Protein AF-A0A8H8SZP1-F1 (afdb_monomer)

Sequence (160 aa):
MTPSTVLANLRIDAMFYQLDGLVDQCDEFTKSQSRVSSLPSRYLIVGTQYKHAEIEDIETQMSTAMIGRAWRTWVTEDVLQKEPLLSIERPESRTGFNALREVAAVERFIQSQVPDFGPWRLVGWHIQRQVGTWEVSSQLMVVLEDTKNRKRTEPFESNL

Nearest PDB structures (foldseek):
  2ekn-assembly1_A  TM=4.994E-01  e=9.976E-02  Pyrococcus horikoshii OT3
  4fdf-assembly1_B  TM=4.968E-01  e=2.415E-01  Mycobacterium tuberculosis
  8xap-assembly2_B  TM=3.473E-01  e=1.876E-01  Sulfolobus acidocaldarius DSM 639
  1udv-assembly1_A  TM=3.268E-01  e=3.312E-01  Saccharolobus solfataricus P2
  6uea-assembly1_L  TM=2.686E-01  e=3.216E+00  Homo sapiens

Organism: NCBI:txid456999

Mean predicted aligned error: 13.77 Å

Structure (mmCIF, N/CA/C/O backbone):
data_AF-A0A8H8SZP1-F1
#
_entry.id   AF-A0A8H8SZP1-F1
#
loop_
_atom_site.group_PDB
_atom_site.id
_atom_site.type_symbol
_atom_site.label_atom_id
_atom_site.label_alt_id
_atom_site.label_comp_id
_atom_site.label_asym_id
_atom_site.label_entity_id
_atom_site.label_seq_id
_atom_site.pdbx_PDB_ins_code
_atom_site.Cartn_x
_atom_site.Cartn_y
_atom_site.Cartn_z
_atom_site.occupancy
_atom_site.B_iso_or_equiv
_atom_site.auth_seq_id
_atom_site.auth_comp_id
_atom_site.auth_asym_id
_atom_site.auth_atom_id
_atom_site.pdbx_PDB_model_num
ATOM 1 N N . MET A 1 1 ? -14.802 26.570 20.734 1.00 52.25 1 MET A N 1
ATOM 2 C CA . MET A 1 1 ? -14.919 25.559 21.809 1.00 52.25 1 MET A CA 1
ATOM 3 C C . MET A 1 1 ? -15.176 24.215 21.161 1.00 52.25 1 MET A C 1
ATOM 5 O O . MET A 1 1 ? -15.990 24.172 20.247 1.00 52.25 1 MET A O 1
ATOM 9 N N . THR A 1 2 ? -14.474 23.156 21.565 1.00 75.75 2 THR A N 1
ATOM 10 C CA . THR A 1 2 ? -14.704 21.809 21.021 1.00 75.75 2 THR A CA 1
ATOM 11 C C . THR A 1 2 ? -15.614 21.009 21.959 1.00 75.75 2 THR A C 1
ATOM 13 O O . THR A 1 2 ? -15.646 21.294 23.158 1.00 75.75 2 THR A O 1
ATOM 16 N N . PRO A 1 3 ? -16.331 19.983 21.465 1.00 74.88 3 PRO A N 1
ATOM 17 C CA . PRO A 1 3 ? -17.154 19.110 22.308 1.00 74.88 3 PRO A CA 1
ATOM 18 C C . PRO A 1 3 ? -16.370 18.467 23.462 1.00 74.88 3 PRO A C 1
ATOM 20 O O . PRO A 1 3 ? -16.889 18.324 24.564 1.00 74.88 3 PRO A O 1
ATOM 23 N N . SER A 1 4 ? -15.086 18.165 23.239 1.00 76.19 4 SER A N 1
ATOM 24 C CA . SER A 1 4 ? -14.173 17.678 24.278 1.00 76.19 4 SER A CA 1
ATOM 25 C C . SER A 1 4 ? -13.910 18.706 25.381 1.00 76.19 4 SER A C 1
ATOM 27 O O . SER A 1 4 ? -13.829 18.329 26.547 1.00 76.19 4 SER A O 1
ATOM 29 N N . THR A 1 5 ? -13.824 20.003 25.050 1.00 81.31 5 THR A N 1
ATOM 30 C CA . THR A 1 5 ? -13.678 21.058 26.068 1.00 81.31 5 THR A CA 1
ATOM 31 C C . THR A 1 5 ? -14.955 21.214 26.890 1.00 81.31 5 THR A C 1
ATOM 33 O O . THR A 1 5 ? -14.884 21.419 28.095 1.00 81.31 5 THR A O 1
ATOM 36 N N . VAL A 1 6 ? -16.124 21.091 26.252 1.00 85.50 6 VAL A N 1
ATOM 37 C CA . VAL A 1 6 ? -17.427 21.187 26.931 1.00 85.50 6 VAL A CA 1
ATOM 38 C C . VAL A 1 6 ? -17.617 20.033 27.916 1.00 85.50 6 VAL A C 1
ATOM 40 O O . VAL A 1 6 ? -18.008 20.272 29.054 1.00 85.50 6 VAL A O 1
ATOM 43 N N . LEU A 1 7 ? -17.281 18.802 27.518 1.00 87.31 7 LEU A N 1
ATOM 44 C CA . LEU A 1 7 ? -17.375 17.626 28.389 1.00 87.31 7 LEU A CA 1
ATOM 45 C C . LEU A 1 7 ? -16.405 17.700 29.578 1.00 87.31 7 LEU A C 1
ATOM 47 O O . LEU A 1 7 ? -16.778 17.363 30.698 1.00 87.31 7 LEU A O 1
ATOM 51 N N . ALA A 1 8 ? -15.173 18.168 29.353 1.00 87.00 8 ALA A N 1
ATOM 52 C CA . ALA A 1 8 ? -14.197 18.350 30.425 1.00 87.00 8 ALA A CA 1
ATOM 53 C C . ALA A 1 8 ? -14.674 19.383 31.458 1.00 87.00 8 ALA A C 1
ATOM 55 O O . ALA A 1 8 ? -14.581 19.135 32.658 1.00 87.00 8 ALA A O 1
ATOM 56 N N . ASN A 1 9 ? -15.239 20.500 30.993 1.00 89.88 9 ASN A N 1
ATOM 57 C CA . ASN A 1 9 ? -15.808 21.520 31.872 1.00 89.88 9 ASN A CA 1
ATOM 58 C C . ASN A 1 9 ? -17.016 20.977 32.647 1.00 89.88 9 ASN A C 1
ATOM 60 O O . ASN A 1 9 ? -17.070 21.122 33.862 1.00 89.88 9 ASN A O 1
ATOM 64 N N . LEU A 1 10 ? -17.920 20.257 31.976 1.00 91.38 10 LEU A N 1
ATOM 65 C CA . LEU A 1 10 ? -19.081 19.636 32.616 1.00 91.38 10 LEU A CA 1
ATOM 66 C C . LEU A 1 10 ? -18.679 18.636 33.710 1.00 91.38 10 LEU A C 1
ATOM 68 O O . LEU A 1 10 ? -19.302 18.592 34.767 1.00 91.38 10 LEU A O 1
ATOM 72 N N . ARG A 1 11 ? -17.618 17.853 33.483 1.00 92.31 11 ARG A N 1
ATOM 73 C CA . ARG A 1 11 ? -17.075 16.929 34.486 1.00 92.31 11 ARG A CA 1
ATOM 74 C C . ARG A 1 11 ? -16.519 17.673 35.701 1.00 92.31 11 ARG A C 1
ATOM 76 O O . ARG A 1 11 ? -16.735 17.236 36.828 1.00 92.31 11 ARG A O 1
ATOM 83 N N . ILE A 1 12 ? -15.797 18.773 35.480 1.00 93.25 12 ILE A N 1
ATOM 84 C CA . ILE A 1 12 ? -15.260 19.618 36.558 1.00 93.25 12 ILE A CA 1
ATOM 85 C C . ILE A 1 12 ? -16.406 20.194 37.394 1.00 93.25 12 ILE A C 1
ATOM 87 O O . ILE A 1 12 ? -16.356 20.126 38.622 1.00 93.25 12 ILE A O 1
ATOM 91 N N . ASP A 1 13 ? -17.461 20.677 36.740 1.00 92.81 13 ASP A N 1
ATOM 92 C CA . ASP A 1 13 ? -18.650 21.189 37.418 1.00 92.81 13 ASP A CA 1
ATOM 93 C C . ASP A 1 13 ? -19.352 20.076 38.213 1.00 92.81 13 ASP A C 1
ATOM 95 O O . ASP A 1 13 ? -19.676 20.255 39.386 1.00 92.81 13 ASP A O 1
ATOM 99 N N . ALA A 1 14 ? -19.518 18.887 37.627 1.00 92.12 14 ALA A N 1
ATOM 100 C CA . ALA A 1 14 ? -20.116 17.735 38.302 1.00 92.12 14 ALA A CA 1
ATOM 101 C C . ALA A 1 14 ? -19.326 17.307 39.552 1.00 92.12 14 ALA A C 1
ATOM 103 O O . ALA A 1 14 ? -19.930 17.006 40.581 1.00 92.12 14 ALA A O 1
ATOM 104 N N . MET A 1 15 ? -17.988 17.339 39.493 1.00 91.06 15 MET A N 1
ATOM 105 C CA . MET A 1 15 ? -17.130 17.094 40.657 1.00 91.06 15 MET A CA 1
ATOM 106 C C . MET A 1 15 ? -17.305 18.171 41.733 1.00 91.06 15 MET A C 1
ATOM 108 O O . MET A 1 15 ? -17.369 17.847 42.917 1.00 91.06 15 MET A O 1
ATOM 112 N N . PHE A 1 16 ? -17.393 19.443 41.337 1.00 93.75 16 PHE A N 1
ATOM 113 C CA . PHE A 1 16 ? -17.591 20.556 42.267 1.00 93.75 16 PHE A CA 1
ATOM 114 C C . PHE A 1 16 ? -18.919 20.435 43.029 1.00 93.75 16 PHE A C 1
ATOM 116 O O . PHE A 1 16 ? -18.959 20.652 44.239 1.00 93.75 16 PHE A O 1
ATOM 123 N N . TYR A 1 17 ? -19.986 20.025 42.339 1.00 94.62 17 TYR A N 1
ATOM 124 C CA . TYR A 1 17 ? -21.312 19.822 42.928 1.00 94.62 17 TYR A CA 1
ATOM 125 C C . TYR A 1 17 ? -21.525 18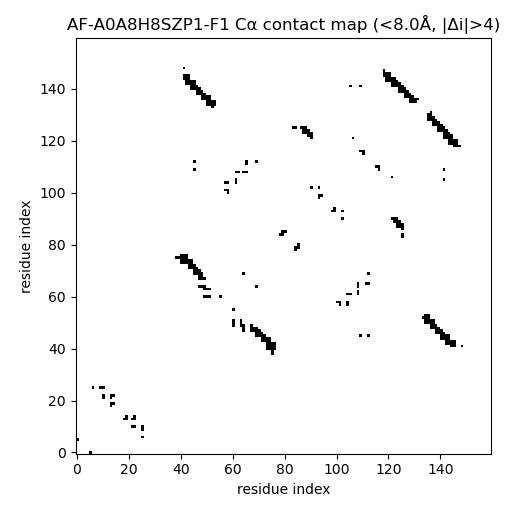.433 43.551 1.00 94.62 17 TYR A C 1
ATOM 127 O O . TYR A 1 17 ? -22.641 18.144 43.979 1.00 94.62 17 TYR A O 1
ATOM 135 N N . GLN A 1 18 ? -20.489 17.585 43.623 1.00 92.56 18 GLN A N 1
ATOM 136 C CA . GLN A 1 18 ? -20.565 16.225 44.185 1.00 92.56 18 GLN A CA 1
ATOM 137 C C . GLN A 1 18 ? -21.671 15.373 43.536 1.00 92.56 18 GLN A C 1
ATOM 139 O O . GLN A 1 18 ? -22.370 14.595 44.183 1.00 92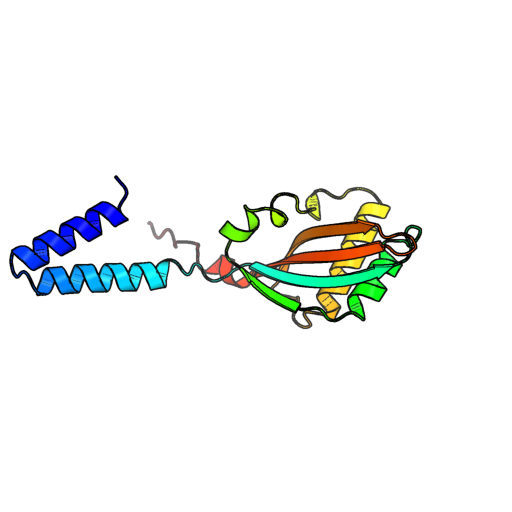.56 18 GLN A O 1
ATOM 144 N N . LEU A 1 19 ? -21.859 15.549 42.227 1.00 93.06 19 LEU A N 1
ATOM 145 C CA . LEU A 1 19 ? -22.821 14.792 41.436 1.00 93.06 19 LEU A CA 1
ATOM 146 C C . LEU A 1 19 ? -22.154 13.517 40.925 1.00 93.06 19 LEU A C 1
ATOM 148 O O . LEU A 1 19 ? -21.884 13.391 39.731 1.00 93.06 19 LEU A O 1
ATOM 152 N N . ASP A 1 20 ? -21.887 12.576 41.828 1.00 91.12 20 ASP A N 1
ATOM 153 C CA . ASP A 1 20 ? -21.095 11.372 41.536 1.00 91.12 20 ASP A CA 1
ATOM 154 C C . ASP A 1 20 ? -21.635 10.591 40.326 1.00 91.12 20 ASP A C 1
ATOM 156 O O . ASP A 1 20 ? -20.880 10.231 39.428 1.00 91.12 20 ASP A O 1
ATOM 160 N N . GLY A 1 21 ? -22.962 10.455 40.208 1.00 89.81 21 GLY A N 1
ATOM 161 C CA . GLY A 1 21 ? -23.581 9.797 39.051 1.00 89.81 21 GLY A CA 1
ATOM 162 C C . GLY A 1 21 ? -23.338 10.510 37.712 1.00 89.81 21 GLY A C 1
ATOM 163 O O . GLY A 1 21 ? -23.262 9.860 36.673 1.00 89.81 21 GLY A O 1
ATOM 164 N N . LEU A 1 22 ? -23.181 11.838 37.714 1.00 89.06 22 LEU A N 1
ATOM 165 C CA . LEU A 1 22 ? -22.862 12.610 36.508 1.00 89.06 22 LEU A CA 1
ATOM 166 C C . LEU A 1 22 ? -21.362 12.564 36.190 1.00 89.06 22 LEU A C 1
ATOM 168 O O . LEU A 1 22 ? -20.986 12.581 35.017 1.00 89.06 22 LEU A O 1
ATOM 172 N N . VAL A 1 23 ? -20.509 12.466 37.213 1.00 89.75 23 VAL A N 1
ATOM 173 C CA . VAL A 1 23 ? -19.072 12.205 37.040 1.00 89.75 23 VAL A CA 1
ATOM 174 C C . VAL A 1 23 ? -18.872 10.840 36.383 1.00 89.75 23 VAL A C 1
ATOM 176 O O . VAL A 1 23 ? -18.167 10.756 35.376 1.00 89.75 23 VAL A O 1
ATOM 179 N N . ASP A 1 24 ? -19.565 9.810 36.870 1.00 90.31 24 ASP A N 1
ATOM 180 C CA . ASP A 1 24 ? -19.516 8.460 36.307 1.00 90.31 24 ASP A CA 1
ATOM 181 C C . ASP A 1 24 ? -19.985 8.439 34.849 1.00 90.31 24 ASP A C 1
ATOM 183 O O . ASP A 1 24 ? -19.306 7.877 33.989 1.00 90.31 24 ASP A O 1
ATOM 187 N N . GLN A 1 25 ? -21.084 9.130 34.529 1.00 88.44 25 GLN A N 1
ATOM 188 C CA . GLN A 1 25 ? -21.569 9.252 33.151 1.00 88.44 25 GLN A CA 1
ATOM 189 C C . GLN A 1 25 ? -20.588 9.999 32.239 1.00 88.44 25 GLN A C 1
ATOM 191 O O . GLN A 1 25 ? -20.378 9.587 31.097 1.00 88.44 25 GLN A O 1
ATOM 196 N N . CYS A 1 26 ? -19.948 11.071 32.719 1.00 86.62 26 CYS A N 1
ATOM 197 C CA . CYS A 1 26 ? -18.906 11.772 31.965 1.00 86.62 26 CYS A CA 1
ATOM 198 C C . CYS A 1 26 ? -17.683 10.872 31.712 1.00 86.62 26 CYS A C 1
ATOM 200 O O . CYS A 1 26 ? -17.113 10.884 30.614 1.00 86.62 26 CYS A O 1
ATOM 202 N N . ASP A 1 27 ? -17.289 10.070 32.702 1.00 86.44 27 ASP A N 1
ATOM 203 C CA . ASP A 1 27 ? -16.158 9.145 32.609 1.00 86.44 27 ASP A CA 1
ATOM 204 C C . ASP A 1 27 ? -16.468 7.954 31.693 1.00 86.44 27 ASP A C 1
ATOM 206 O O . ASP A 1 27 ? -15.627 7.568 30.876 1.00 86.44 27 ASP A O 1
ATOM 210 N N . GLU A 1 28 ? -17.677 7.398 31.753 1.00 86.56 28 GLU A N 1
ATOM 211 C CA . GLU A 1 28 ? -18.160 6.383 30.813 1.00 86.56 28 GLU A CA 1
ATOM 212 C C . GLU A 1 28 ? -18.273 6.927 29.389 1.00 86.56 28 GLU A C 1
ATOM 214 O O . GLU A 1 28 ? -17.871 6.255 28.435 1.00 86.56 28 GLU A O 1
ATOM 219 N N . PHE A 1 29 ? -18.751 8.160 29.218 1.00 81.38 29 PHE A N 1
ATOM 220 C CA . PHE A 1 29 ? -18.824 8.804 27.910 1.00 81.38 29 PHE A CA 1
ATOM 221 C C . PHE A 1 29 ? -17.426 9.073 27.327 1.00 81.38 29 PHE A C 1
ATOM 223 O O . PHE A 1 29 ? -17.183 8.850 26.144 1.00 81.38 29 PHE A O 1
ATOM 230 N N . THR A 1 30 ? -16.455 9.443 28.165 1.00 79.56 30 THR A N 1
ATOM 231 C CA . THR A 1 30 ? -15.051 9.611 27.753 1.00 79.56 30 THR A CA 1
ATOM 232 C C . THR A 1 30 ? -14.397 8.268 27.395 1.00 79.56 30 THR A C 1
ATOM 234 O O . THR A 1 30 ? -13.703 8.158 26.382 1.00 79.56 30 THR A O 1
ATOM 237 N N . LYS A 1 31 ? -14.649 7.213 28.185 1.00 75.50 31 LYS A N 1
ATOM 238 C CA . LYS A 1 31 ? -14.172 5.840 27.920 1.00 75.50 31 LYS A CA 1
ATOM 239 C C . LYS A 1 31 ? -14.836 5.207 26.695 1.00 75.50 31 LYS A C 1
ATOM 241 O O . LYS A 1 31 ? -14.216 4.407 26.000 1.00 75.50 31 LYS A O 1
ATOM 246 N N . SER A 1 32 ? -16.098 5.526 26.428 1.00 64.00 32 SER A N 1
ATOM 247 C CA . SER A 1 32 ? -16.793 5.068 25.225 1.00 64.00 32 SER A CA 1
ATOM 248 C C . SER A 1 32 ? -16.341 5.856 24.003 1.00 64.00 32 SER A C 1
ATOM 250 O O . SER A 1 32 ? -16.087 5.232 22.984 1.00 64.00 32 SER A O 1
ATOM 252 N N . GLN A 1 33 ? -16.086 7.165 24.094 1.00 60.38 33 GLN A N 1
ATOM 253 C CA . GLN A 1 33 ? -15.443 7.908 23.004 1.00 60.38 33 GLN A CA 1
ATOM 254 C C . GLN A 1 33 ? -14.041 7.393 22.676 1.00 60.38 33 GLN A C 1
ATOM 256 O O . GLN A 1 33 ? -13.707 7.320 21.501 1.00 60.38 33 GLN A O 1
ATOM 261 N N . SER A 1 34 ? -13.235 6.977 23.658 1.00 54.38 34 SER A N 1
ATOM 262 C CA . SER A 1 34 ? -11.928 6.364 23.375 1.00 54.38 34 SER A CA 1
ATOM 263 C C . SER A 1 34 ? -12.026 4.948 22.790 1.00 54.38 34 SER A C 1
ATOM 265 O O . SER A 1 34 ? -11.099 4.498 22.122 1.00 54.38 34 SER A O 1
ATOM 267 N N . ARG A 1 35 ? -13.157 4.255 22.986 1.00 51.28 35 ARG A N 1
ATOM 268 C CA . ARG A 1 35 ? -13.492 2.983 22.315 1.00 51.28 35 ARG A CA 1
ATOM 269 C C . ARG A 1 35 ? -14.187 3.167 20.959 1.00 51.28 35 ARG A C 1
ATOM 271 O O . ARG A 1 35 ? -14.141 2.264 20.137 1.00 51.28 35 ARG A O 1
ATOM 278 N N . VAL A 1 36 ? -14.834 4.306 20.722 1.00 49.12 36 VAL A N 1
ATOM 279 C CA . VAL A 1 36 ? -15.537 4.647 19.471 1.00 49.12 36 VAL A CA 1
ATOM 280 C C . VAL A 1 36 ? -14.627 5.440 18.520 1.00 49.12 36 VAL A C 1
ATOM 282 O O . VAL A 1 36 ? -14.843 5.423 17.313 1.00 49.12 36 VAL A O 1
ATOM 285 N N . SER A 1 37 ? -13.549 6.056 19.019 1.00 44.00 37 SER A N 1
ATOM 286 C CA . SER A 1 37 ? -12.493 6.655 18.192 1.00 44.00 37 SER A CA 1
ATOM 287 C C . SER A 1 37 ? -11.584 5.621 17.523 1.00 44.00 37 SER A C 1
ATOM 289 O O . SER A 1 37 ? -10.858 5.965 16.591 1.00 44.00 37 SER A O 1
ATOM 291 N N . SER A 1 38 ? -11.668 4.342 17.903 1.00 48.41 38 SER A N 1
ATOM 292 C CA . SER A 1 38 ? -11.237 3.260 17.024 1.00 48.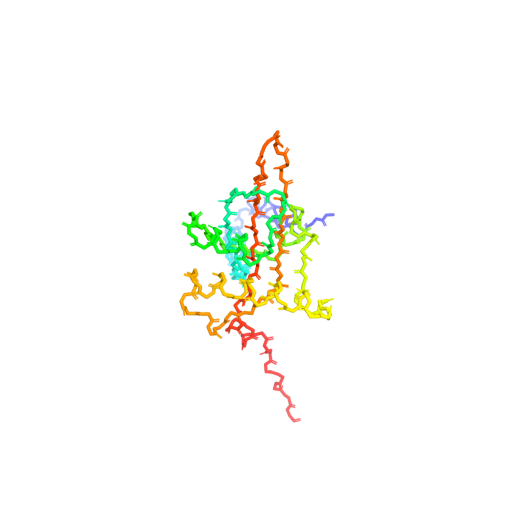41 38 SER A CA 1
ATOM 293 C C . SER A 1 38 ? -12.341 2.983 16.005 1.00 48.41 38 SER A C 1
ATOM 295 O O . SER A 1 38 ? -13.071 1.994 16.106 1.00 48.41 38 SER A O 1
ATOM 297 N N . LEU A 1 39 ? -12.439 3.828 14.974 1.00 51.16 39 LEU A N 1
ATOM 298 C CA . LEU A 1 39 ? -12.830 3.291 13.671 1.00 51.16 39 LEU A CA 1
ATOM 299 C C . LEU A 1 39 ? -11.981 2.026 13.473 1.00 51.16 39 LEU A C 1
ATOM 301 O O . LEU A 1 39 ? -10.770 2.102 13.712 1.00 51.16 39 LEU A O 1
ATOM 305 N N . PRO A 1 40 ? -12.565 0.867 13.115 1.00 57.03 40 PRO A N 1
ATOM 306 C CA . PRO A 1 40 ? -11.754 -0.307 12.839 1.00 57.03 40 PRO A CA 1
ATOM 307 C C . PRO A 1 40 ? -10.707 0.133 11.825 1.00 57.03 40 PRO A C 1
ATOM 309 O O . PRO A 1 40 ? -11.068 0.763 10.827 1.00 57.03 40 PRO A O 1
ATOM 312 N N . SER A 1 41 ? -9.426 -0.087 12.130 1.00 63.00 41 SER A N 1
ATOM 313 C CA . SER A 1 41 ? -8.328 0.208 11.216 1.00 63.00 41 SER A CA 1
ATOM 314 C C . SER A 1 41 ? -8.611 -0.534 9.915 1.00 63.00 41 SER A C 1
ATOM 316 O O . SER A 1 41 ? -8.351 -1.726 9.797 1.00 63.00 41 SER A O 1
ATOM 318 N N . ARG A 1 42 ? -9.279 0.146 8.983 1.00 81.00 42 ARG A N 1
ATOM 319 C CA . ARG A 1 42 ? -9.844 -0.456 7.771 1.00 81.00 42 ARG A CA 1
ATOM 320 C C . ARG A 1 42 ? -8.788 -0.609 6.691 1.00 81.00 42 ARG A C 1
ATOM 322 O O . ARG A 1 42 ? -9.003 -1.325 5.718 1.00 81.00 42 ARG A O 1
ATOM 329 N N . TYR A 1 43 ? -7.669 0.086 6.878 1.00 88.81 43 TYR A N 1
ATOM 330 C CA . TYR A 1 43 ? -6.574 0.120 5.944 1.00 88.81 43 TYR A CA 1
ATOM 331 C C . TYR A 1 43 ? -5.382 -0.653 6.496 1.00 88.81 43 TYR A C 1
ATOM 333 O O . TYR A 1 43 ? -4.964 -0.469 7.643 1.00 88.81 43 TYR A O 1
ATOM 341 N N . LEU A 1 44 ? -4.826 -1.510 5.653 1.00 91.31 44 LEU A N 1
ATOM 342 C CA . LEU A 1 44 ? -3.590 -2.232 5.894 1.00 91.31 44 LEU A CA 1
ATOM 343 C C . LEU A 1 44 ? -2.520 -1.643 4.983 1.00 91.31 44 LEU A C 1
ATOM 345 O O . LEU A 1 44 ? -2.682 -1.618 3.764 1.00 91.31 44 LEU A O 1
ATOM 349 N N . ILE A 1 45 ? -1.420 -1.190 5.573 1.00 92.81 45 ILE A N 1
ATOM 350 C CA . ILE A 1 45 ? -0.227 -0.805 4.827 1.00 92.81 45 ILE A CA 1
ATOM 351 C C . ILE A 1 45 ? 0.724 -1.993 4.808 1.00 92.81 45 ILE A C 1
ATOM 353 O O . ILE A 1 45 ? 1.070 -2.533 5.861 1.00 92.81 45 ILE A O 1
ATOM 357 N N . VAL A 1 46 ? 1.171 -2.364 3.613 1.00 93.75 46 VAL A N 1
ATOM 358 C CA . VAL A 1 46 ? 2.268 -3.305 3.392 1.00 93.75 46 VAL A CA 1
ATOM 359 C C . VAL A 1 46 ? 3.456 -2.510 2.878 1.00 93.75 46 VAL A C 1
ATOM 361 O O . VAL A 1 46 ? 3.388 -1.917 1.804 1.00 93.75 46 VAL A O 1
ATOM 364 N N . GLY A 1 47 ? 4.530 -2.470 3.657 1.00 93.69 47 GLY A N 1
ATOM 365 C CA . GLY A 1 47 ? 5.729 -1.723 3.311 1.00 93.69 47 GLY A CA 1
ATOM 366 C C . GLY A 1 47 ? 6.933 -2.626 3.108 1.00 93.69 47 GLY A C 1
ATOM 367 O O . GLY A 1 47 ? 7.046 -3.680 3.728 1.00 93.69 47 GLY A O 1
ATOM 368 N N . THR A 1 48 ? 7.848 -2.217 2.241 1.00 94.31 48 THR A N 1
ATOM 369 C CA . THR A 1 48 ? 9.132 -2.893 2.044 1.00 94.31 48 THR A CA 1
ATOM 370 C C . THR A 1 48 ? 10.180 -1.887 1.593 1.00 94.31 48 THR A C 1
ATOM 372 O O . THR A 1 48 ? 9.864 -0.862 0.987 1.00 94.31 48 THR A O 1
ATOM 375 N N . GLN A 1 49 ? 11.436 -2.176 1.910 1.00 92.81 49 GLN A N 1
ATOM 376 C CA . GLN A 1 49 ? 12.578 -1.420 1.424 1.00 92.81 49 GLN A CA 1
ATOM 377 C C . GLN A 1 49 ? 13.475 -2.361 0.637 1.00 92.81 49 GLN A C 1
ATOM 379 O O . GLN A 1 49 ? 13.834 -3.439 1.113 1.00 92.81 49 GLN A O 1
ATOM 384 N N . TYR A 1 50 ? 13.842 -1.937 -0.562 1.00 90.19 50 TYR A N 1
ATOM 385 C CA . TYR A 1 50 ? 14.702 -2.694 -1.453 1.00 90.19 50 TYR A CA 1
ATOM 386 C C . TYR A 1 50 ? 15.662 -1.757 -2.161 1.00 90.19 50 TYR A C 1
ATOM 388 O O . TYR A 1 50 ? 15.496 -0.536 -2.170 1.00 90.19 50 TYR A O 1
ATOM 396 N N . LYS A 1 51 ? 16.695 -2.354 -2.736 1.00 89.25 51 LYS A N 1
ATOM 397 C CA . LYS A 1 51 ? 17.685 -1.637 -3.512 1.00 89.25 51 LYS A CA 1
ATOM 398 C C . LYS A 1 51 ? 17.728 -2.182 -4.929 1.00 89.25 51 LYS A C 1
ATOM 400 O O . LYS A 1 51 ? 17.486 -3.372 -5.118 1.00 89.25 51 LYS A O 1
ATOM 405 N N . HIS A 1 52 ? 17.982 -1.313 -5.895 1.00 85.69 52 HIS A N 1
ATOM 406 C CA . HIS A 1 52 ? 18.000 -1.665 -7.311 1.00 85.69 52 HIS A CA 1
ATOM 407 C C . HIS A 1 52 ? 18.905 -0.718 -8.107 1.00 85.69 52 HIS A C 1
ATOM 409 O O . HIS A 1 52 ? 19.229 0.385 -7.648 1.00 85.69 52 HIS A O 1
ATOM 415 N N . ALA A 1 53 ? 19.301 -1.123 -9.315 1.00 84.38 53 ALA A N 1
ATOM 416 C CA . ALA A 1 53 ? 19.944 -0.214 -10.258 1.00 84.38 53 ALA A CA 1
ATOM 417 C C . ALA A 1 53 ? 18.922 0.767 -10.865 1.00 84.38 53 ALA A C 1
ATOM 419 O O . ALA A 1 53 ? 17.746 0.445 -11.039 1.00 84.38 53 ALA A O 1
ATOM 420 N N . GLU A 1 54 ? 19.364 1.976 -11.220 1.00 77.25 54 GLU A N 1
ATOM 421 C CA . GLU A 1 54 ? 18.485 3.044 -11.733 1.00 77.25 54 GLU A CA 1
ATOM 422 C C . GLU A 1 54 ? 17.756 2.663 -13.035 1.00 77.25 54 GLU A C 1
ATOM 424 O O . GLU A 1 54 ? 16.628 3.089 -13.267 1.00 77.25 54 GLU A O 1
ATOM 429 N N . ILE A 1 55 ? 18.386 1.822 -13.857 1.00 79.81 55 ILE A N 1
ATOM 430 C CA . ILE A 1 55 ? 17.873 1.380 -15.160 1.00 79.81 55 ILE A CA 1
ATOM 431 C C . ILE A 1 55 ? 16.919 0.180 -15.081 1.00 79.81 55 ILE A C 1
ATOM 433 O O . ILE A 1 55 ? 16.413 -0.256 -16.114 1.00 79.81 55 ILE A O 1
ATOM 437 N N . GLU A 1 56 ? 16.709 -0.396 -13.894 1.00 81.62 56 GLU A N 1
ATOM 438 C CA . GLU A 1 56 ? 15.851 -1.572 -13.742 1.00 81.62 56 GLU A CA 1
ATOM 439 C C . GLU A 1 56 ? 14.379 -1.229 -13.961 1.00 81.62 56 GLU A C 1
ATOM 441 O O . GLU A 1 56 ? 13.872 -0.211 -13.482 1.00 81.62 56 GLU A O 1
ATOM 446 N N . ASP A 1 57 ? 13.673 -2.118 -14.657 1.00 85.44 57 ASP A N 1
ATOM 447 C CA . ASP A 1 57 ? 12.239 -1.985 -14.860 1.00 85.44 57 ASP A CA 1
ATOM 448 C C . ASP A 1 57 ? 11.440 -2.296 -13.584 1.00 85.44 57 ASP A C 1
ATOM 450 O O . ASP A 1 57 ? 11.942 -2.834 -12.593 1.00 85.44 57 ASP A O 1
ATOM 454 N N . ILE A 1 58 ? 10.156 -1.937 -13.604 1.00 82.69 58 ILE A N 1
ATOM 455 C CA . ILE A 1 58 ? 9.284 -2.087 -12.437 1.00 82.69 58 ILE A CA 1
ATOM 456 C C . ILE A 1 58 ? 9.076 -3.554 -12.034 1.00 82.69 58 ILE A C 1
ATOM 458 O O . ILE A 1 58 ? 8.897 -3.844 -10.855 1.00 82.69 58 ILE A O 1
ATOM 462 N N . GLU A 1 59 ? 9.127 -4.499 -12.976 1.00 84.69 59 GLU A N 1
ATOM 463 C CA . GLU A 1 59 ? 8.964 -5.925 -12.668 1.00 84.69 59 GLU A CA 1
ATOM 464 C C . GLU A 1 59 ? 10.177 -6.487 -11.928 1.00 84.69 59 GLU A C 1
ATOM 466 O O . GLU A 1 59 ? 10.015 -7.234 -10.957 1.00 84.69 59 GLU A O 1
ATOM 471 N N . THR A 1 60 ? 11.381 -6.085 -12.330 1.00 86.00 60 THR A N 1
ATOM 472 C CA . THR A 1 60 ? 12.623 -6.441 -11.640 1.00 86.00 60 THR A CA 1
ATOM 473 C C . THR A 1 60 ? 12.639 -5.831 -10.240 1.00 86.00 60 THR A C 1
ATOM 475 O O . THR A 1 60 ? 12.861 -6.542 -9.259 1.00 86.00 60 THR A O 1
ATOM 478 N N . GLN A 1 61 ? 12.270 -4.551 -10.123 1.00 85.38 61 GLN A N 1
ATOM 479 C CA . GLN A 1 61 ? 12.149 -3.866 -8.833 1.00 85.38 61 GLN A CA 1
ATOM 480 C C . GLN A 1 61 ? 11.159 -4.570 -7.892 1.00 85.38 61 GLN A C 1
ATOM 482 O O . GLN A 1 61 ? 11.496 -4.848 -6.740 1.00 85.38 61 GLN A O 1
ATOM 487 N N . MET A 1 62 ? 9.957 -4.913 -8.373 1.00 86.19 62 MET A N 1
ATOM 488 C CA . MET A 1 62 ? 8.956 -5.618 -7.562 1.00 86.19 62 MET A CA 1
ATOM 489 C C . MET A 1 62 ? 9.408 -7.030 -7.185 1.00 86.19 62 MET A C 1
ATOM 491 O O . MET A 1 62 ? 9.168 -7.460 -6.060 1.00 86.19 62 MET A O 1
ATOM 495 N N . SER A 1 63 ? 10.118 -7.734 -8.068 1.00 86.75 63 SER A N 1
ATOM 496 C CA . SER A 1 63 ? 10.681 -9.054 -7.758 1.00 86.75 63 SER A CA 1
ATOM 497 C C . SER A 1 63 ? 11.688 -8.974 -6.606 1.00 86.75 63 SER A C 1
ATOM 499 O O . SER A 1 63 ? 11.628 -9.770 -5.668 1.00 86.75 63 SER A O 1
ATOM 501 N N . THR A 1 64 ? 12.556 -7.960 -6.605 1.00 86.31 64 THR A N 1
ATOM 502 C CA . THR A 1 64 ? 13.474 -7.692 -5.487 1.00 86.31 64 THR A CA 1
ATOM 503 C C . THR A 1 64 ? 12.710 -7.316 -4.214 1.00 86.31 64 THR A C 1
ATOM 505 O O . THR A 1 64 ? 13.029 -7.797 -3.124 1.00 86.31 64 THR A O 1
ATOM 508 N N . ALA A 1 65 ? 11.652 -6.511 -4.343 1.00 86.31 65 ALA A N 1
ATOM 509 C CA . ALA A 1 65 ? 10.790 -6.119 -3.232 1.00 86.31 65 ALA A CA 1
ATOM 510 C C . ALA A 1 65 ? 10.084 -7.318 -2.568 1.00 86.31 65 ALA A C 1
ATOM 512 O O . ALA A 1 65 ? 9.927 -7.320 -1.345 1.00 86.31 65 ALA A O 1
ATOM 513 N N . MET A 1 66 ? 9.703 -8.341 -3.347 1.00 86.06 66 MET A N 1
ATOM 514 C CA . MET A 1 66 ? 9.097 -9.592 -2.862 1.00 86.06 66 MET A CA 1
ATOM 515 C C . MET A 1 66 ? 10.072 -10.452 -2.046 1.00 86.06 66 MET A C 1
ATOM 517 O O . MET A 1 66 ? 9.643 -11.137 -1.120 1.00 86.06 66 MET A O 1
ATOM 521 N N . ILE A 1 67 ? 11.366 -10.421 -2.383 1.00 84.75 67 ILE A N 1
ATOM 522 C CA . ILE A 1 67 ? 12.429 -11.134 -1.650 1.00 84.75 67 ILE A CA 1
ATOM 523 C C . ILE A 1 67 ? 12.805 -10.380 -0.362 1.00 84.75 67 ILE A C 1
ATOM 525 O O . ILE A 1 67 ? 13.244 -10.981 0.621 1.00 84.75 67 ILE A O 1
ATOM 529 N N . GLY A 1 68 ? 12.640 -9.055 -0.365 1.00 80.12 68 GLY A N 1
ATOM 530 C CA . GLY A 1 68 ? 12.918 -8.187 0.773 1.00 80.12 68 GLY A CA 1
ATOM 531 C C . GLY A 1 68 ? 12.054 -8.475 2.007 1.00 80.12 68 GLY A C 1
ATOM 532 O O . GLY A 1 68 ? 11.024 -9.147 1.962 1.00 80.12 68 GLY A O 1
ATOM 533 N N . ARG A 1 69 ? 12.467 -7.925 3.156 1.00 85.56 69 ARG A N 1
ATOM 534 C CA . ARG A 1 69 ? 11.684 -8.013 4.397 1.00 85.56 69 ARG A CA 1
ATOM 535 C C . ARG A 1 69 ? 10.529 -7.016 4.360 1.00 85.56 69 ARG A C 1
ATOM 537 O O . ARG A 1 69 ? 10.702 -5.853 4.719 1.00 85.56 69 ARG A O 1
ATOM 544 N N . ALA A 1 70 ? 9.354 -7.492 3.965 1.00 90.56 70 ALA A N 1
ATOM 545 C CA . ALA A 1 70 ? 8.134 -6.709 4.064 1.00 90.56 70 ALA A CA 1
ATOM 546 C C . ALA A 1 70 ? 7.624 -6.638 5.514 1.00 90.56 70 ALA A C 1
ATOM 548 O O . ALA A 1 70 ? 7.715 -7.596 6.284 1.00 90.56 70 ALA A O 1
ATOM 549 N N . TRP A 1 71 ? 7.040 -5.502 5.871 1.00 91.69 71 TRP A N 1
ATOM 550 C CA . TRP A 1 71 ? 6.341 -5.264 7.128 1.00 91.69 71 TRP A CA 1
ATOM 551 C C . TRP A 1 71 ? 4.895 -4.864 6.855 1.00 91.69 71 TRP A C 1
ATOM 553 O O . TRP A 1 71 ? 4.527 -4.489 5.740 1.00 91.69 71 TRP A O 1
ATOM 563 N N . ARG A 1 72 ? 4.048 -4.979 7.879 1.00 90.88 72 ARG A N 1
ATOM 564 C CA . ARG A 1 72 ? 2.620 -4.674 7.775 1.00 90.88 72 ARG A CA 1
ATOM 565 C C . ARG A 1 72 ? 2.159 -3.907 8.990 1.00 90.88 72 ARG A C 1
ATOM 567 O O . ARG A 1 72 ? 2.580 -4.215 10.103 1.00 90.88 72 ARG A O 1
ATOM 574 N N . THR A 1 73 ? 1.285 -2.937 8.778 1.00 89.19 73 THR A N 1
ATOM 575 C CA . THR A 1 73 ? 0.680 -2.183 9.872 1.00 89.19 73 THR A CA 1
ATOM 576 C C . THR A 1 73 ? -0.730 -1.742 9.524 1.00 89.19 73 THR A C 1
ATOM 578 O O . THR A 1 73 ? -1.047 -1.460 8.369 1.00 89.19 73 THR A O 1
ATOM 581 N N . TRP A 1 74 ? -1.579 -1.696 10.540 1.00 88.94 74 TRP A N 1
ATOM 582 C CA . TRP A 1 74 ? -2.962 -1.264 10.425 1.00 88.94 74 TRP A CA 1
ATOM 583 C C . TRP A 1 74 ? -3.058 0.228 10.704 1.00 88.94 74 TRP A C 1
ATOM 585 O O . TRP A 1 74 ? -2.499 0.709 11.690 1.00 88.94 74 TRP A O 1
ATOM 595 N N . VAL A 1 75 ? -3.792 0.953 9.864 1.00 86.62 75 VAL A N 1
ATOM 596 C CA . VAL A 1 75 ? -3.935 2.405 9.990 1.00 86.62 75 VAL A CA 1
ATOM 597 C C . VAL A 1 75 ? -5.384 2.857 9.845 1.00 86.62 75 VAL A C 1
ATOM 599 O O . VAL A 1 75 ? -6.225 2.182 9.243 1.00 86.62 75 VAL A O 1
ATOM 602 N N . THR A 1 76 ? -5.676 4.023 10.418 1.00 85.31 76 THR A N 1
ATOM 603 C CA . THR A 1 76 ? -6.938 4.733 10.203 1.00 85.31 76 THR A CA 1
ATOM 604 C C . THR A 1 76 ? -6.867 5.574 8.929 1.00 85.31 76 THR A C 1
ATOM 606 O O . THR A 1 76 ? -5.796 5.808 8.368 1.00 85.31 76 THR A O 1
ATOM 609 N N . GLU A 1 77 ? -8.024 6.054 8.475 1.00 83.94 77 GLU A N 1
ATOM 610 C CA . GLU A 1 77 ? -8.115 6.945 7.312 1.00 83.94 77 GLU A CA 1
ATOM 611 C C . GLU A 1 77 ? -7.303 8.233 7.483 1.00 83.94 77 GLU A C 1
ATOM 613 O O . GLU A 1 77 ? -6.722 8.722 6.519 1.00 83.94 77 GLU A O 1
ATOM 618 N N . ASP A 1 78 ? -7.191 8.740 8.713 1.00 83.94 78 ASP A N 1
ATOM 619 C CA . ASP A 1 78 ? -6.450 9.969 9.017 1.00 83.94 78 ASP A CA 1
ATOM 620 C C . ASP A 1 78 ? -4.966 9.873 8.655 1.00 83.94 78 ASP A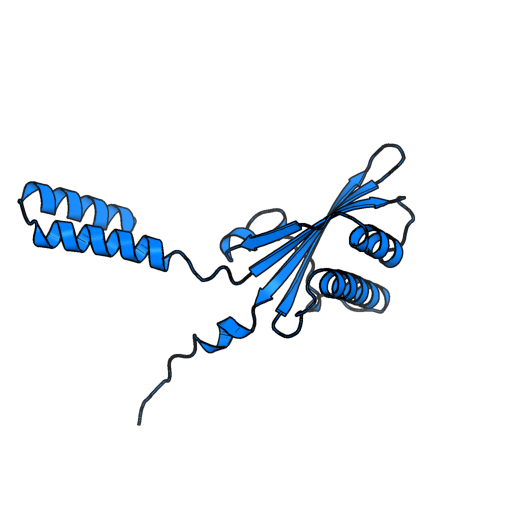 C 1
ATOM 622 O O . ASP A 1 78 ? -4.319 10.888 8.405 1.00 83.94 78 ASP A O 1
ATOM 626 N N . VAL A 1 79 ? -4.405 8.660 8.648 1.00 84.62 79 VAL A N 1
ATOM 627 C CA . VAL A 1 79 ? -3.010 8.427 8.255 1.00 84.62 79 VAL A CA 1
ATOM 628 C C . VAL A 1 79 ? -2.848 8.527 6.738 1.00 84.62 79 VAL A C 1
ATOM 630 O O . VAL A 1 79 ? -1.814 8.996 6.277 1.00 84.62 79 VAL A O 1
ATOM 633 N N . LEU A 1 80 ? -3.876 8.165 5.962 1.00 84.81 80 LEU A N 1
ATOM 634 C CA . LEU A 1 80 ? -3.861 8.301 4.501 1.00 84.81 80 LEU A CA 1
ATOM 635 C C . LEU A 1 80 ? -3.931 9.764 4.047 1.00 84.81 80 LEU A C 1
ATOM 637 O O . LEU A 1 80 ? -3.486 10.090 2.954 1.00 84.81 80 LEU A O 1
ATOM 641 N N . GLN A 1 81 ? -4.458 10.653 4.892 1.00 85.88 81 GLN A N 1
ATOM 642 C CA . GLN A 1 81 ? -4.533 12.096 4.631 1.00 85.88 81 GLN A CA 1
ATOM 643 C C . GLN A 1 81 ? -3.238 12.844 4.998 1.00 85.88 81 GLN A C 1
ATOM 645 O O . GLN A 1 81 ? -3.216 14.074 5.032 1.00 85.88 81 GLN A O 1
ATOM 650 N N . LYS A 1 82 ? -2.158 12.121 5.314 1.00 87.69 82 LYS A N 1
ATOM 651 C CA . LYS A 1 82 ? -0.856 12.684 5.690 1.00 87.69 82 LYS A CA 1
ATOM 652 C C . LYS A 1 82 ? 0.214 12.240 4.703 1.00 87.69 82 LYS A C 1
ATOM 654 O O . LYS A 1 82 ? 0.147 11.149 4.144 1.00 87.69 82 LYS A O 1
ATOM 659 N N . GLU A 1 83 ? 1.233 13.074 4.517 1.00 85.12 83 GLU A N 1
ATOM 660 C CA . GLU A 1 83 ? 2.429 12.681 3.769 1.00 85.12 83 GLU A CA 1
ATOM 661 C C . GLU A 1 83 ? 3.115 11.473 4.436 1.00 85.12 83 GLU A C 1
ATOM 663 O O . GLU A 1 83 ? 3.144 11.395 5.670 1.00 85.12 83 GLU A O 1
ATOM 668 N N . PRO A 1 84 ? 3.678 10.529 3.660 1.00 85.25 84 PRO A N 1
ATOM 669 C CA . PRO A 1 84 ? 3.778 10.512 2.191 1.00 85.25 84 PRO A CA 1
ATOM 670 C C . PRO A 1 84 ? 2.548 9.922 1.466 1.00 85.25 84 PRO A C 1
ATOM 672 O O . PRO A 1 84 ? 2.523 9.822 0.244 1.00 85.25 84 PRO A O 1
ATOM 675 N N . LEU A 1 85 ? 1.517 9.494 2.200 1.00 86.88 85 LEU A N 1
ATOM 676 C CA . LEU A 1 85 ? 0.375 8.754 1.648 1.00 86.88 85 LEU A CA 1
ATOM 677 C C . LEU A 1 85 ? -0.687 9.646 0.989 1.00 86.88 85 LEU A C 1
ATOM 679 O O . LEU A 1 85 ? -1.584 9.142 0.314 1.00 86.88 85 LEU A O 1
ATOM 683 N N . LEU A 1 86 ? -0.564 10.965 1.128 1.00 85.56 86 LEU A N 1
ATOM 684 C CA . LEU A 1 86 ? -1.412 11.925 0.426 1.00 85.56 86 LEU A CA 1
ATOM 685 C C . LEU A 1 86 ? -1.205 11.856 -1.099 1.00 85.56 86 LEU A C 1
ATOM 687 O O . LEU A 1 86 ? -2.146 12.051 -1.867 1.00 85.56 86 LEU A O 1
ATOM 691 N N . SER A 1 87 ? 0.018 11.530 -1.532 1.00 86.44 87 SER A N 1
ATOM 692 C CA . SER A 1 87 ? 0.438 11.436 -2.934 1.00 86.44 87 SER A CA 1
ATOM 693 C C . SER A 1 87 ? 0.514 9.987 -3.439 1.00 86.44 87 SER A C 1
ATOM 695 O O . SER A 1 87 ? 1.414 9.620 -4.197 1.00 86.44 87 SER A O 1
ATOM 697 N N . ILE A 1 88 ? -0.424 9.134 -3.011 1.00 90.38 88 ILE A N 1
ATOM 698 C CA . ILE A 1 88 ? -0.500 7.752 -3.503 1.00 90.38 88 ILE A CA 1
ATOM 699 C C . ILE A 1 88 ? -0.929 7.686 -4.967 1.00 90.38 88 ILE A C 1
ATOM 701 O O . ILE A 1 88 ? -1.829 8.384 -5.437 1.00 90.38 88 ILE A O 1
ATOM 705 N N . GLU A 1 89 ? -0.318 6.749 -5.668 1.00 90.38 89 GLU A N 1
ATOM 706 C CA . GLU A 1 89 ? -0.699 6.337 -7.000 1.00 90.38 89 GLU A CA 1
ATOM 707 C C . GLU A 1 89 ? -1.889 5.382 -6.908 1.00 90.38 89 GLU A C 1
ATOM 709 O O . GLU A 1 89 ? -1.868 4.427 -6.130 1.00 90.38 89 GLU A O 1
ATOM 714 N N . ARG A 1 90 ? -2.941 5.641 -7.691 1.00 91.12 90 ARG A N 1
ATOM 715 C CA . ARG A 1 90 ? -4.174 4.844 -7.665 1.00 91.12 90 ARG A CA 1
ATOM 716 C C . ARG A 1 90 ? -4.276 3.951 -8.896 1.00 91.12 90 ARG A C 1
ATOM 718 O O . ARG A 1 90 ? -4.053 4.461 -10.001 1.00 91.12 90 ARG A O 1
ATOM 725 N N . PRO A 1 91 ? -4.676 2.676 -8.755 1.00 88.50 91 PRO A N 1
ATOM 726 C CA . PRO A 1 91 ? -4.817 1.778 -9.897 1.00 88.50 91 PRO A CA 1
ATOM 727 C C . PRO A 1 91 ? -5.831 2.304 -10.922 1.00 88.50 91 PRO A C 1
ATOM 729 O O . PRO A 1 91 ? -5.587 2.204 -12.118 1.00 88.50 91 PRO A O 1
ATOM 732 N N . GLU A 1 92 ? -6.913 2.959 -10.488 1.00 86.94 92 GLU A N 1
ATOM 733 C CA . GLU A 1 92 ? -7.949 3.494 -11.385 1.00 86.94 92 GLU A CA 1
ATOM 734 C C . GLU A 1 92 ? -7.471 4.685 -12.230 1.00 86.94 92 GLU A C 1
ATOM 736 O O . GLU A 1 92 ? -8.082 5.015 -13.243 1.00 86.94 92 GLU A O 1
ATOM 741 N N . SER A 1 93 ? -6.380 5.339 -11.821 1.00 85.31 93 SER A N 1
ATOM 742 C CA . SER A 1 93 ? -5.795 6.466 -12.560 1.00 85.31 93 SER A CA 1
ATOM 743 C C . SER A 1 93 ? -4.818 6.020 -13.656 1.00 85.31 93 SER A C 1
ATOM 745 O O . SER A 1 93 ? -4.414 6.821 -14.499 1.00 85.31 93 SER A O 1
ATOM 747 N N . ARG A 1 94 ? -4.434 4.737 -13.658 1.00 84.62 94 ARG A N 1
ATOM 748 C CA . ARG A 1 94 ? -3.427 4.166 -14.555 1.00 84.62 94 ARG A CA 1
ATOM 749 C C . ARG A 1 94 ? -4.074 3.726 -15.863 1.00 84.62 94 ARG A C 1
ATOM 751 O O . ARG A 1 94 ? -4.968 2.887 -15.885 1.00 84.62 94 ARG A O 1
ATOM 758 N N . THR A 1 95 ? -3.589 4.273 -16.975 1.00 84.25 95 THR A N 1
ATOM 759 C CA . THR A 1 95 ? -4.027 3.895 -18.325 1.00 84.25 95 THR A CA 1
ATOM 760 C C . THR A 1 95 ? -2.824 3.592 -19.214 1.00 84.25 95 THR A C 1
ATOM 762 O O . THR A 1 95 ? -1.741 4.148 -19.035 1.00 84.25 95 THR A O 1
ATOM 765 N N . GLY A 1 96 ? -3.001 2.679 -20.171 1.00 89.50 96 GLY A N 1
ATOM 766 C CA . GLY A 1 96 ? -1.937 2.239 -21.075 1.00 89.50 96 GLY A CA 1
ATOM 767 C C . GLY A 1 96 ? -1.131 1.040 -20.564 1.00 89.50 96 GLY A C 1
ATOM 768 O O . GLY A 1 96 ? -1.143 0.693 -19.386 1.00 89.50 96 GLY A O 1
ATOM 769 N N . PHE A 1 97 ? -0.427 0.380 -21.485 1.00 88.25 97 PHE A N 1
ATOM 770 C CA . PHE A 1 97 ? 0.196 -0.927 -21.250 1.00 88.25 97 PHE A CA 1
ATOM 771 C C . PHE A 1 97 ? 1.215 -0.933 -20.099 1.00 88.25 97 PHE A C 1
ATOM 773 O O . PHE A 1 97 ? 1.139 -1.786 -19.218 1.00 88.25 97 PHE A O 1
ATOM 780 N N . ASN A 1 98 ? 2.135 0.036 -20.069 1.00 86.31 98 ASN A N 1
ATOM 781 C CA . ASN A 1 98 ? 3.168 0.103 -19.028 1.00 86.31 98 ASN A CA 1
ATOM 782 C C . ASN A 1 98 ? 2.569 0.361 -17.640 1.00 86.31 98 ASN A C 1
ATOM 784 O O . ASN A 1 98 ? 2.993 -0.252 -16.666 1.00 86.31 98 ASN A O 1
ATOM 788 N N . ALA A 1 99 ? 1.547 1.214 -17.565 1.00 86.75 99 ALA A N 1
ATOM 789 C CA . ALA A 1 99 ? 0.863 1.525 -16.317 1.00 86.75 99 ALA A CA 1
ATOM 790 C C . ALA A 1 99 ? 0.073 0.313 -15.787 1.00 86.75 99 ALA A C 1
ATOM 792 O O . ALA A 1 99 ? 0.071 0.048 -14.590 1.00 86.75 99 ALA A O 1
ATOM 793 N N . LEU A 1 100 ? -0.544 -0.473 -16.677 1.00 90.38 100 LEU A N 1
ATOM 794 C CA . LEU A 1 100 ? -1.208 -1.726 -16.303 1.00 90.38 100 LEU A CA 1
ATOM 795 C C . LEU A 1 100 ? -0.212 -2.814 -15.873 1.00 90.38 100 LEU A C 1
ATOM 797 O O . LEU A 1 100 ? -0.509 -3.579 -14.958 1.00 90.38 100 LEU A O 1
ATOM 801 N N . ARG A 1 101 ? 0.980 -2.879 -16.486 1.00 91.12 101 ARG A N 1
ATOM 802 C CA . ARG A 1 101 ? 2.053 -3.780 -16.026 1.00 91.12 101 ARG A CA 1
ATOM 803 C C . ARG A 1 101 ? 2.532 -3.429 -14.623 1.00 91.12 101 ARG A C 1
ATOM 805 O O . ARG A 1 101 ? 2.746 -4.333 -13.825 1.00 91.12 101 ARG A O 1
ATOM 812 N N . GLU A 1 102 ? 2.664 -2.143 -14.316 1.00 89.75 102 GLU A N 1
ATOM 813 C CA . GLU A 1 102 ? 2.995 -1.671 -12.970 1.00 89.75 102 GLU A CA 1
ATOM 814 C C . GLU A 1 102 ? 1.933 -2.100 -11.947 1.00 89.75 102 GLU A C 1
ATOM 816 O O . GLU A 1 102 ? 2.284 -2.710 -10.938 1.00 89.75 102 GLU A O 1
ATOM 821 N N . VAL A 1 103 ? 0.643 -1.891 -12.245 1.00 91.38 103 VAL A N 1
ATOM 822 C CA . VAL A 1 103 ? -0.463 -2.369 -11.393 1.00 91.38 103 VAL A CA 1
ATOM 823 C C . VAL A 1 103 ? -0.348 -3.875 -11.151 1.00 91.38 103 VAL A C 1
ATOM 825 O O . VAL A 1 103 ? -0.344 -4.314 -10.004 1.00 91.38 103 VAL A O 1
ATOM 828 N N . ALA A 1 104 ? -0.172 -4.667 -12.212 1.00 91.06 104 ALA A N 1
ATOM 829 C CA . ALA A 1 104 ? -0.048 -6.118 -12.100 1.00 91.06 104 ALA A CA 1
ATOM 830 C C . ALA A 1 104 ? 1.183 -6.547 -11.276 1.00 91.06 104 ALA A C 1
ATOM 832 O O . ALA A 1 104 ? 1.132 -7.541 -10.550 1.00 91.06 104 ALA A O 1
ATOM 833 N N . ALA A 1 105 ? 2.296 -5.815 -11.369 1.00 91.50 105 ALA A N 1
ATOM 834 C CA . ALA A 1 105 ? 3.493 -6.084 -10.577 1.00 91.50 105 ALA A CA 1
ATOM 835 C C . ALA A 1 105 ? 3.248 -5.818 -9.080 1.00 91.50 105 ALA A C 1
ATOM 837 O O . ALA A 1 105 ? 3.617 -6.644 -8.241 1.00 91.50 105 ALA A O 1
ATOM 838 N N . VAL A 1 106 ? 2.556 -4.725 -8.748 1.00 91.56 106 VAL A N 1
ATOM 839 C CA . VAL A 1 106 ? 2.150 -4.407 -7.370 1.00 91.56 106 VAL A CA 1
ATOM 840 C C . VAL A 1 106 ? 1.149 -5.439 -6.837 1.00 91.56 106 VAL A C 1
ATOM 842 O O . VAL A 1 106 ? 1.297 -5.909 -5.711 1.00 91.56 106 VAL A O 1
ATOM 845 N N . GLU A 1 107 ? 0.175 -5.867 -7.641 1.00 90.94 107 GLU A N 1
ATOM 846 C CA . GLU A 1 107 ? -0.778 -6.924 -7.271 1.00 90.94 107 GLU A CA 1
ATOM 847 C C . GLU A 1 107 ? -0.085 -8.248 -6.941 1.00 90.94 107 GLU A C 1
ATOM 849 O O . GLU A 1 107 ? -0.396 -8.871 -5.925 1.00 90.94 107 GLU A O 1
ATOM 854 N N . ARG A 1 108 ? 0.910 -8.655 -7.738 1.00 90.06 108 ARG A N 1
ATOM 855 C CA . ARG A 1 108 ? 1.724 -9.848 -7.450 1.00 90.06 108 ARG A CA 1
ATOM 856 C C . ARG A 1 108 ? 2.521 -9.701 -6.159 1.00 90.06 108 ARG A C 1
ATOM 858 O O . ARG A 1 108 ? 2.579 -10.647 -5.371 1.00 90.06 108 ARG A O 1
ATOM 865 N N . PHE A 1 109 ? 3.105 -8.525 -5.917 1.00 90.81 109 PHE A N 1
ATOM 866 C CA . PHE A 1 109 ? 3.766 -8.241 -4.647 1.00 90.81 109 PHE A CA 1
ATOM 867 C C . PHE A 1 109 ? 2.786 -8.422 -3.485 1.00 90.81 109 PHE A C 1
ATOM 869 O O . PHE A 1 109 ? 3.086 -9.158 -2.546 1.00 90.81 109 PHE A O 1
ATOM 876 N N . ILE A 1 110 ? 1.583 -7.853 -3.573 1.00 90.50 110 ILE A N 1
ATOM 877 C CA . ILE A 1 110 ? 0.577 -8.002 -2.522 1.00 90.50 110 ILE A CA 1
ATOM 878 C C . ILE A 1 110 ? 0.205 -9.469 -2.316 1.00 90.50 110 ILE A C 1
ATOM 880 O O . ILE A 1 110 ? 0.203 -9.913 -1.176 1.00 90.50 110 ILE A O 1
ATOM 884 N N . GLN A 1 111 ? -0.055 -10.231 -3.379 1.00 89.31 111 GLN A N 1
ATOM 885 C CA . GLN A 1 111 ? -0.392 -11.657 -3.281 1.00 89.31 111 GLN A CA 1
ATOM 886 C C . GLN A 1 111 ? 0.714 -12.475 -2.603 1.00 89.31 111 GLN A C 1
ATOM 888 O O . GLN A 1 111 ? 0.421 -13.386 -1.832 1.00 89.31 111 GLN A O 1
ATOM 893 N N . SER A 1 112 ? 1.986 -12.130 -2.836 1.00 88.44 112 SER A N 1
ATOM 894 C CA . SER A 1 112 ? 3.109 -12.793 -2.156 1.00 88.44 112 SER A CA 1
ATOM 895 C C . SER A 1 112 ? 3.158 -12.510 -0.658 1.00 88.44 112 SER A C 1
ATOM 897 O O . SER A 1 112 ? 3.620 -13.344 0.118 1.00 88.44 112 SER A O 1
ATOM 899 N N . GLN A 1 113 ? 2.683 -11.335 -0.243 1.00 86.94 113 GLN A N 1
ATOM 900 C CA . GLN A 1 113 ? 2.706 -10.926 1.152 1.00 86.94 113 GLN A CA 1
ATOM 901 C C . GLN A 1 113 ? 1.412 -11.328 1.865 1.00 86.94 113 GLN A C 1
ATOM 903 O O . GLN A 1 113 ? 1.454 -11.842 2.976 1.00 86.94 113 GLN A O 1
ATOM 908 N N . VAL A 1 114 ? 0.250 -11.144 1.255 1.00 84.31 114 VAL A N 1
ATOM 909 C CA . VAL A 1 114 ? -1.068 -11.377 1.847 1.00 84.31 114 VAL A CA 1
ATOM 910 C C . VAL A 1 114 ? -1.708 -12.579 1.136 1.00 84.31 114 VAL A C 1
ATOM 912 O O . VAL A 1 114 ? -2.349 -12.387 0.104 1.00 84.31 114 VAL A O 1
ATOM 915 N N . PRO A 1 115 ? -1.561 -13.814 1.667 1.00 73.88 115 PRO A N 1
ATOM 916 C CA . PRO A 1 115 ? -2.040 -15.028 0.997 1.00 73.88 115 PRO A CA 1
ATOM 917 C C . PRO A 1 115 ? -3.564 -15.034 0.828 1.00 73.88 115 PRO A C 1
ATOM 919 O O . PRO A 1 115 ? -4.087 -15.522 -0.169 1.00 73.88 115 PRO A O 1
ATOM 922 N N . ASP A 1 116 ? -4.273 -14.409 1.771 1.00 75.50 116 ASP A N 1
ATOM 923 C CA . ASP A 1 116 ? -5.725 -14.254 1.758 1.00 75.50 116 ASP A CA 1
ATOM 924 C C . ASP A 1 116 ? -6.120 -12.884 1.196 1.00 75.50 116 ASP A C 1
ATOM 926 O O . ASP A 1 116 ? -6.774 -12.099 1.878 1.00 75.50 116 ASP A O 1
ATOM 930 N N . PHE A 1 117 ? -5.699 -12.562 -0.033 1.00 67.62 117 PHE A N 1
ATOM 931 C CA . PHE A 1 117 ? -5.997 -11.270 -0.674 1.00 67.62 117 PHE A CA 1
ATOM 932 C C . PHE A 1 117 ? -7.487 -11.080 -1.033 1.00 67.62 117 PHE A C 1
ATOM 934 O O . PHE A 1 117 ? -7.935 -9.959 -1.230 1.00 67.62 117 PHE A O 1
ATOM 941 N N . GLY A 1 118 ? -8.292 -12.149 -1.060 1.00 69.12 118 GLY A N 1
ATOM 942 C CA 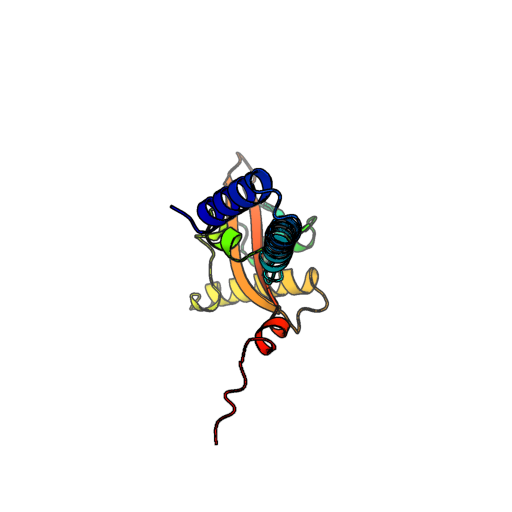. GLY A 1 118 ? -9.700 -12.116 -1.492 1.00 69.12 118 GLY A CA 1
ATOM 943 C C . GLY A 1 118 ? -10.611 -11.016 -0.899 1.00 69.12 118 GLY A C 1
ATOM 944 O O . GLY A 1 118 ? -11.435 -10.488 -1.641 1.00 69.12 118 GLY A O 1
ATOM 945 N N . PRO A 1 119 ? -10.524 -10.640 0.395 1.00 75.50 119 PRO A N 1
ATOM 946 C CA . PRO A 1 119 ? -11.315 -9.553 0.968 1.00 75.50 119 PRO A CA 1
ATOM 947 C C . PRO A 1 119 ? -10.677 -8.164 0.838 1.00 75.50 119 PRO A C 1
ATOM 949 O O . PRO A 1 119 ? -11.246 -7.199 1.347 1.00 75.50 119 PRO A O 1
ATOM 952 N N . TRP A 1 120 ? -9.520 -8.033 0.199 1.00 83.19 120 TRP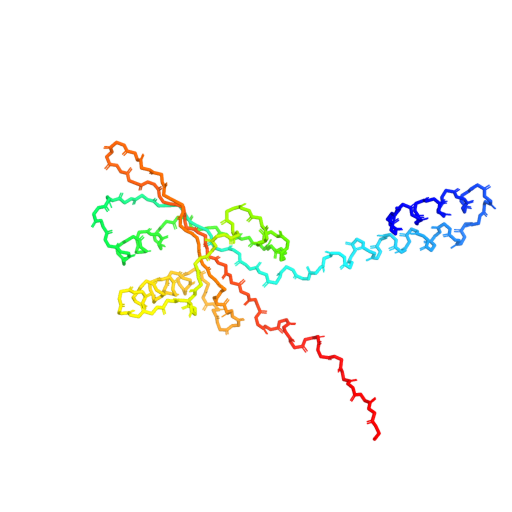 A N 1
ATOM 953 C CA . TRP A 1 120 ? -8.764 -6.789 0.159 1.00 83.19 120 TRP A CA 1
ATOM 954 C C . TRP A 1 120 ? -8.913 -6.087 -1.182 1.00 83.19 120 TRP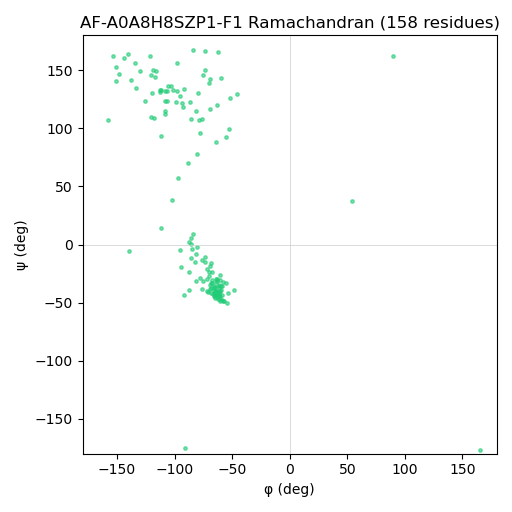 A C 1
ATOM 956 O O . TRP A 1 120 ? -8.820 -6.700 -2.243 1.00 83.19 120 TRP A O 1
ATOM 966 N N . ARG A 1 121 ? -9.106 -4.771 -1.132 1.00 89.06 121 ARG A N 1
ATOM 967 C CA . ARG A 1 121 ? -9.065 -3.901 -2.305 1.00 89.06 121 ARG A CA 1
ATOM 968 C C . ARG A 1 121 ? -7.779 -3.087 -2.288 1.00 89.06 121 ARG A C 1
ATOM 970 O O . ARG A 1 121 ? -7.460 -2.470 -1.275 1.00 89.06 121 ARG A O 1
ATOM 977 N N . LEU A 1 122 ? -7.067 -3.044 -3.413 1.00 91.25 122 LEU A N 1
ATOM 978 C CA . LEU A 1 122 ? -5.941 -2.131 -3.598 1.00 91.25 122 LEU A CA 1
ATOM 979 C C . LEU A 1 122 ? -6.456 -0.688 -3.694 1.00 91.25 122 LEU A C 1
ATOM 981 O O . LEU A 1 122 ? -7.200 -0.360 -4.614 1.00 91.25 122 LEU A O 1
ATOM 985 N N . VAL A 1 123 ? -6.064 0.157 -2.740 1.00 92.06 123 VAL A N 1
ATOM 986 C CA . VAL A 1 123 ? -6.395 1.594 -2.723 1.00 92.06 123 VAL A CA 1
ATOM 987 C C . VAL A 1 123 ? -5.358 2.389 -3.510 1.00 92.06 123 VAL A C 1
ATOM 989 O O . VAL A 1 123 ? -5.693 3.332 -4.223 1.00 92.06 123 VAL A O 1
ATOM 992 N N . GLY A 1 124 ? -4.090 2.007 -3.375 1.00 93.19 124 GLY A N 1
ATOM 993 C CA . GLY A 1 124 ? -2.981 2.645 -4.064 1.00 93.19 124 GLY A CA 1
ATOM 994 C C . GLY A 1 124 ? -1.632 2.257 -3.480 1.00 93.19 124 GLY A C 1
ATOM 995 O O . GLY A 1 124 ? -1.546 1.443 -2.558 1.00 93.19 124 GLY A O 1
ATOM 996 N N . TRP A 1 125 ? -0.572 2.845 -4.014 1.00 94.38 125 TRP A N 1
ATOM 997 C CA . TRP A 1 125 ? 0.788 2.651 -3.527 1.00 94.38 125 TRP A CA 1
ATOM 998 C C . TRP A 1 125 ? 1.598 3.939 -3.637 1.00 94.38 125 TRP A C 1
ATOM 1000 O O . TRP A 1 125 ? 1.252 4.860 -4.368 1.00 94.38 125 TRP A O 1
ATOM 1010 N N . HIS A 1 126 ? 2.686 4.009 -2.887 1.00 93.56 126 HIS A N 1
ATOM 1011 C CA . HIS A 1 126 ? 3.652 5.089 -2.947 1.00 93.56 126 HIS A CA 1
ATOM 1012 C C . HIS A 1 126 ? 5.054 4.491 -2.992 1.00 93.56 126 HIS A C 1
ATOM 1014 O O . HIS A 1 126 ? 5.365 3.573 -2.228 1.00 93.56 126 HIS A O 1
ATOM 1020 N N . ILE A 1 127 ? 5.894 5.012 -3.884 1.00 90.88 127 ILE A N 1
ATOM 1021 C CA . ILE A 1 127 ? 7.296 4.615 -4.001 1.00 90.88 127 ILE A CA 1
ATOM 1022 C C . ILE A 1 127 ? 8.151 5.849 -3.764 1.00 90.88 127 ILE A C 1
ATOM 1024 O O . ILE A 1 127 ? 8.223 6.742 -4.607 1.00 90.88 127 ILE A O 1
ATOM 1028 N N . GLN A 1 128 ? 8.843 5.869 -2.631 1.00 90.50 128 GLN A N 1
ATOM 1029 C CA . GLN A 1 128 ? 9.843 6.884 -2.353 1.00 90.50 128 GLN A CA 1
ATOM 1030 C C . GLN A 1 128 ? 11.212 6.369 -2.789 1.00 90.50 128 GLN A C 1
ATOM 1032 O O . GLN A 1 128 ? 11.681 5.339 -2.303 1.00 90.50 128 GLN A O 1
ATOM 1037 N N . ARG A 1 129 ? 11.863 7.096 -3.697 1.00 89.31 129 ARG A N 1
ATOM 1038 C CA . ARG A 1 129 ? 13.202 6.763 -4.196 1.00 89.31 129 ARG A CA 1
ATOM 1039 C C . ARG A 1 129 ? 14.247 7.642 -3.524 1.00 89.31 129 ARG A C 1
ATOM 1041 O O . ARG A 1 129 ? 14.096 8.860 -3.463 1.00 89.31 129 ARG A O 1
ATOM 1048 N N . GLN A 1 130 ? 15.322 7.025 -3.056 1.00 86.62 130 GLN A N 1
ATOM 1049 C CA . GLN A 1 130 ? 16.520 7.697 -2.572 1.00 86.62 130 GLN A CA 1
ATOM 1050 C C . GLN A 1 130 ? 17.690 7.277 -3.458 1.00 86.62 130 GLN A C 1
ATOM 1052 O O . GLN A 1 130 ? 18.128 6.126 -3.431 1.00 86.62 130 GLN A O 1
ATOM 1057 N N . VAL A 1 131 ? 18.163 8.213 -4.280 1.00 82.38 131 VAL A N 1
ATOM 1058 C CA . VAL A 1 131 ? 19.251 7.972 -5.232 1.00 82.38 131 VAL A CA 1
ATOM 1059 C C . VAL A 1 131 ? 20.585 8.083 -4.499 1.00 82.38 131 VAL A C 1
ATOM 1061 O O . VAL A 1 131 ? 20.932 9.147 -3.984 1.00 82.38 131 VAL A O 1
ATOM 1064 N N . GLY A 1 132 ? 21.312 6.969 -4.417 1.00 77.56 132 GLY A N 1
ATOM 1065 C CA . GLY A 1 132 ? 22.699 6.929 -3.965 1.00 77.56 132 GLY A CA 1
ATOM 1066 C C . GLY A 1 132 ? 23.684 7.080 -5.126 1.00 77.56 132 GLY A C 1
ATOM 1067 O O . GLY A 1 132 ? 23.300 7.283 -6.272 1.00 77.56 132 GLY A O 1
ATOM 1068 N N . THR A 1 133 ? 24.981 6.952 -4.839 1.00 75.00 133 THR A N 1
ATOM 1069 C CA . THR A 1 133 ? 26.050 7.136 -5.840 1.00 75.00 133 THR A CA 1
ATOM 1070 C C . THR A 1 133 ? 26.101 6.022 -6.894 1.00 75.00 133 THR A C 1
ATOM 1072 O O . THR A 1 133 ? 26.554 6.268 -8.005 1.00 75.00 133 THR A O 1
ATOM 1075 N N . TRP A 1 134 ? 25.651 4.809 -6.551 1.00 73.69 134 TRP A N 1
ATOM 1076 C CA . TRP A 1 134 ? 25.712 3.616 -7.417 1.00 73.69 134 TRP A CA 1
ATOM 1077 C C . TRP A 1 134 ? 24.457 2.736 -7.354 1.00 73.69 134 TRP A C 1
ATOM 1079 O O . TRP A 1 134 ? 24.356 1.747 -8.072 1.00 73.69 134 TRP A O 1
ATOM 1089 N N . GLU A 1 135 ? 23.521 3.054 -6.463 1.00 82.25 135 GLU A N 1
ATOM 1090 C CA . GLU A 1 135 ? 22.381 2.202 -6.138 1.00 82.25 135 GLU A CA 1
ATOM 1091 C C . GLU A 1 135 ? 21.209 3.082 -5.697 1.00 82.25 135 GLU A C 1
ATOM 1093 O O . GLU A 1 135 ? 21.402 4.080 -4.994 1.00 82.25 135 GLU A O 1
ATOM 1098 N N . VAL A 1 136 ? 19.995 2.720 -6.107 1.00 85.69 136 VAL A N 1
ATOM 1099 C CA . VAL A 1 136 ? 18.764 3.395 -5.694 1.00 85.69 136 VAL A CA 1
ATOM 1100 C C . VAL A 1 136 ? 18.135 2.587 -4.568 1.00 85.69 136 VAL A C 1
ATOM 1102 O O . VAL A 1 136 ? 17.846 1.403 -4.727 1.00 85.69 136 VAL A O 1
ATOM 1105 N N . SER A 1 137 ? 17.924 3.223 -3.415 1.00 89.12 137 SER A N 1
ATOM 1106 C CA . SER A 1 137 ? 17.136 2.652 -2.323 1.00 89.12 137 SER A CA 1
ATOM 1107 C C . SER A 1 137 ? 15.694 3.112 -2.474 1.00 89.12 137 SER A C 1
ATOM 1109 O O . SER A 1 137 ? 15.409 4.305 -2.383 1.00 89.12 137 SER A O 1
ATOM 1111 N N . SER A 1 138 ? 14.782 2.166 -2.650 1.00 90.69 138 SER A N 1
ATOM 1112 C CA . SER A 1 138 ? 13.358 2.429 -2.818 1.00 90.69 138 SER A CA 1
ATOM 1113 C C . SER A 1 138 ? 12.569 1.915 -1.620 1.00 90.69 138 SER A C 1
ATOM 1115 O O . SER A 1 138 ? 12.768 0.795 -1.147 1.00 90.69 138 SER A O 1
ATOM 1117 N N . GLN A 1 139 ? 11.671 2.756 -1.117 1.00 92.44 139 GLN A N 1
ATOM 1118 C CA . GLN A 1 139 ? 10.699 2.420 -0.084 1.00 92.44 139 GLN A CA 1
ATOM 1119 C C . GLN A 1 139 ? 9.324 2.352 -0.739 1.00 92.44 139 GLN A C 1
ATOM 1121 O O . GLN A 1 139 ? 8.797 3.362 -1.202 1.00 92.44 139 GLN A O 1
ATOM 1126 N N . LEU A 1 140 ? 8.760 1.149 -0.796 1.00 92.81 140 LEU A N 1
ATOM 1127 C CA . LEU A 1 140 ? 7.418 0.901 -1.306 1.00 92.81 140 LEU A CA 1
ATOM 1128 C C . LEU A 1 140 ? 6.452 0.806 -0.130 1.00 92.81 140 LEU A C 1
ATOM 1130 O O . LEU A 1 140 ? 6.698 0.061 0.817 1.00 92.81 140 LEU A O 1
ATOM 1134 N N . MET A 1 141 ? 5.334 1.517 -0.226 1.00 94.25 141 MET A N 1
ATOM 1135 C CA . MET A 1 141 ? 4.185 1.385 0.663 1.00 94.25 141 MET A CA 1
ATOM 1136 C C . MET A 1 141 ? 2.945 1.125 -0.175 1.00 94.25 141 MET A C 1
ATOM 1138 O O . MET A 1 141 ? 2.605 1.921 -1.042 1.00 94.25 141 MET A O 1
ATOM 1142 N N . VAL A 1 142 ? 2.257 0.025 0.096 1.00 94.50 142 VAL A N 1
ATOM 1143 C CA . VAL A 1 142 ? 1.020 -0.362 -0.579 1.00 94.50 142 VAL A CA 1
ATOM 1144 C C . VAL A 1 142 ? -0.128 -0.288 0.413 1.00 94.50 142 VAL A C 1
ATOM 1146 O O . VAL A 1 142 ? -0.019 -0.816 1.518 1.00 94.50 142 VAL A O 1
ATOM 1149 N N . VAL A 1 143 ? -1.221 0.360 0.022 1.00 93.56 143 VAL A N 1
ATOM 1150 C CA . VAL A 1 143 ? -2.402 0.583 0.857 1.00 93.56 143 VAL A CA 1
ATOM 1151 C C . VAL A 1 143 ? -3.536 -0.316 0.386 1.00 93.56 143 VAL A C 1
ATOM 1153 O O . VAL A 1 143 ? -3.966 -0.254 -0.768 1.00 93.56 143 VAL A O 1
ATOM 1156 N N . LEU A 1 144 ? -4.043 -1.129 1.305 1.00 92.25 144 LEU A N 1
ATOM 1157 C CA . LEU A 1 144 ? -5.158 -2.042 1.091 1.00 92.25 144 LEU A CA 1
ATOM 1158 C C . LEU A 1 144 ? -6.332 -1.651 1.982 1.00 92.25 144 LEU A C 1
ATOM 1160 O O . LEU A 1 144 ? -6.125 -1.248 3.120 1.00 92.25 144 LEU A O 1
ATOM 1164 N N . GLU A 1 145 ? -7.551 -1.815 1.488 1.00 90.44 145 GLU A N 1
ATOM 1165 C CA . GLU A 1 145 ? -8.794 -1.620 2.237 1.00 90.44 145 GLU A CA 1
ATOM 1166 C C . GLU A 1 145 ? -9.497 -2.963 2.452 1.00 90.44 145 GLU A C 1
ATOM 1168 O O . GLU A 1 145 ? -9.650 -3.750 1.513 1.00 90.44 145 GLU A O 1
ATOM 1173 N N . ASP A 1 146 ? -9.945 -3.221 3.681 1.00 84.81 146 ASP A N 1
ATOM 1174 C CA . ASP A 1 146 ? -10.760 -4.392 3.997 1.00 84.81 146 ASP A CA 1
ATOM 1175 C C . ASP A 1 146 ? -12.210 -4.196 3.524 1.00 84.81 146 ASP A C 1
ATOM 1177 O O . ASP A 1 146 ? -13.006 -3.461 4.119 1.00 84.81 146 ASP A O 1
ATOM 1181 N N . THR A 1 147 ? -12.585 -4.911 2.464 1.00 76.62 147 THR A N 1
ATOM 1182 C CA . THR A 1 147 ? -13.926 -4.834 1.866 1.00 76.62 147 THR A CA 1
ATOM 1183 C C . THR A 1 147 ? -15.007 -5.517 2.708 1.00 76.62 147 THR A C 1
ATOM 1185 O O . THR A 1 147 ? -16.196 -5.255 2.500 1.00 76.62 147 THR A O 1
ATOM 1188 N N . LYS A 1 148 ? -14.644 -6.350 3.698 1.00 67.69 148 LYS A N 1
ATOM 1189 C CA . LYS A 1 148 ? -15.619 -7.015 4.583 1.00 67.69 148 LYS A CA 1
ATOM 1190 C C . LYS A 1 148 ? -16.276 -6.042 5.561 1.00 67.69 148 LYS A C 1
ATOM 1192 O O . LYS A 1 148 ? -17.443 -6.232 5.906 1.00 67.69 148 LYS A O 1
ATOM 1197 N N . ASN A 1 149 ? -15.584 -4.974 5.959 1.00 54.19 149 ASN A N 1
ATOM 1198 C CA . ASN A 1 149 ? -16.126 -3.972 6.882 1.00 54.19 149 ASN A CA 1
ATOM 1199 C C . ASN A 1 149 ? -17.139 -3.009 6.239 1.00 54.19 149 ASN A C 1
ATOM 1201 O O . ASN A 1 149 ? -17.897 -2.361 6.959 1.00 54.19 149 ASN A O 1
ATOM 1205 N N . ARG A 1 150 ? -17.242 -2.965 4.903 1.00 48.88 150 ARG A N 1
ATOM 1206 C CA . ARG A 1 150 ? -18.208 -2.108 4.190 1.00 48.88 150 ARG A CA 1
ATOM 1207 C C . ARG A 1 150 ? -19.672 -2.526 4.401 1.00 48.88 150 ARG A C 1
ATOM 1209 O O . ARG A 1 150 ? -20.561 -1.696 4.279 1.00 48.88 150 ARG A O 1
ATOM 1216 N N . LYS A 1 151 ? -19.942 -3.791 4.751 1.00 44.47 151 LYS A N 1
ATOM 1217 C CA . LYS A 1 151 ? -21.315 -4.304 4.942 1.00 44.47 151 LYS A CA 1
ATOM 1218 C C . LYS A 1 151 ? -21.950 -3.968 6.302 1.00 44.47 151 LYS A C 1
ATOM 1220 O O . LYS A 1 151 ? -23.093 -4.345 6.526 1.00 44.47 151 LYS A O 1
ATOM 1225 N N . ARG A 1 152 ? -21.242 -3.301 7.224 1.00 44.91 152 ARG A N 1
ATOM 1226 C CA . ARG A 1 152 ? -21.793 -2.923 8.546 1.00 44.91 152 ARG A CA 1
ATOM 1227 C C . ARG A 1 152 ? -22.370 -1.506 8.613 1.00 44.91 152 ARG A C 1
ATOM 1229 O O . ARG A 1 152 ? -22.929 -1.153 9.644 1.00 44.91 152 ARG A O 1
ATOM 1236 N N . THR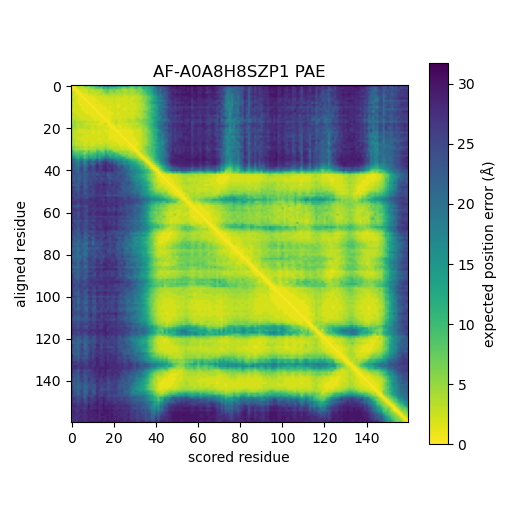 A 1 153 ? -22.247 -0.714 7.552 1.00 42.19 153 THR A N 1
ATOM 1237 C CA . THR A 1 153 ? -22.624 0.711 7.534 1.00 42.19 153 THR A CA 1
ATOM 1238 C C . THR A 1 153 ? -23.824 1.047 6.653 1.00 42.19 153 THR A C 1
ATOM 1240 O O . THR A 1 153 ? -24.073 2.225 6.422 1.00 42.19 153 THR A O 1
ATOM 1243 N N . GLU A 1 154 ? -24.612 0.067 6.209 1.00 36.91 154 GLU A N 1
ATOM 1244 C CA . GLU A 1 154 ? -25.963 0.370 5.726 1.00 36.91 154 GLU A CA 1
ATOM 1245 C C . GLU A 1 154 ? -26.921 0.379 6.926 1.00 36.91 154 GLU A C 1
ATOM 1247 O O . GLU A 1 154 ? -27.195 -0.686 7.491 1.00 36.91 154 GLU A O 1
ATOM 1252 N N . PRO A 1 155 ? -27.423 1.547 7.376 1.00 40.53 155 PRO A N 1
ATOM 1253 C CA . PRO A 1 155 ? -28.628 1.546 8.178 1.00 40.53 155 PRO A CA 1
ATOM 1254 C C . PRO A 1 155 ? -29.740 1.000 7.285 1.00 40.53 155 PRO A C 1
ATOM 1256 O O . PRO A 1 155 ? -30.028 1.549 6.224 1.00 40.53 155 PRO A O 1
ATOM 1259 N N . PHE A 1 156 ? -30.343 -0.104 7.717 1.00 38.91 156 PHE A N 1
ATOM 1260 C CA . PHE A 1 156 ? -31.650 -0.520 7.237 1.00 38.91 156 PHE A CA 1
ATOM 1261 C C . PHE A 1 156 ? -32.603 0.666 7.415 1.00 38.91 156 PHE A C 1
ATOM 1263 O O . PHE A 1 156 ? -33.100 0.903 8.519 1.00 38.91 156 PHE A O 1
ATOM 1270 N N . GLU A 1 157 ? -32.862 1.411 6.341 1.00 39.94 157 GLU A N 1
ATOM 1271 C CA . GLU A 1 157 ? -34.063 2.227 6.236 1.00 39.94 157 GLU A CA 1
ATOM 1272 C C . GLU A 1 157 ? -35.247 1.260 6.229 1.00 39.94 157 GLU A C 1
ATOM 1274 O 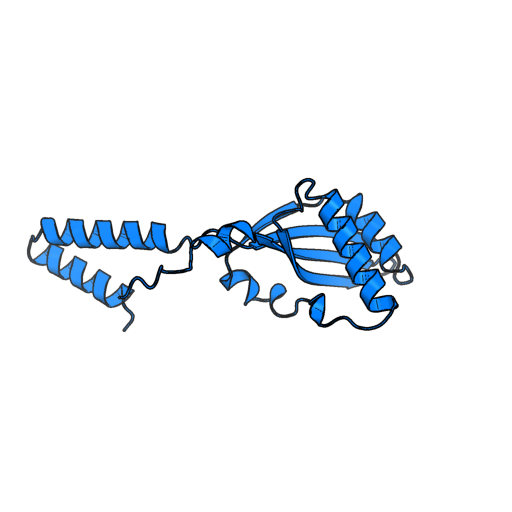O . GLU A 1 157 ? -35.690 0.742 5.209 1.00 39.94 157 GLU A O 1
ATOM 1279 N N . SER A 1 158 ? -35.710 0.951 7.435 1.00 45.34 158 SER A N 1
ATOM 1280 C CA . SER A 1 158 ? -37.045 0.434 7.659 1.00 45.34 158 SER A CA 1
ATOM 1281 C C . SER A 1 158 ? -37.958 1.643 7.598 1.00 45.34 158 SER A C 1
ATOM 1283 O O . SER A 1 158 ? -37.913 2.445 8.523 1.00 45.34 158 SER A O 1
ATOM 1285 N N . ASN A 1 159 ? -38.745 1.794 6.537 1.00 40.59 159 ASN A N 1
ATOM 1286 C CA . ASN A 1 159 ? -40.010 2.521 6.599 1.00 40.59 159 ASN A CA 1
ATOM 1287 C C . ASN A 1 159 ? -40.928 2.081 5.450 1.00 40.59 159 ASN A C 1
ATOM 1289 O O . ASN A 1 159 ? -40.679 2.414 4.297 1.00 40.59 159 ASN A O 1
ATOM 1293 N N . LEU A 1 160 ? -41.943 1.310 5.864 1.00 41.50 160 LEU A N 1
ATOM 1294 C CA . LEU A 1 160 ? -43.369 1.378 5.501 1.00 41.50 160 LEU A CA 1
ATOM 1295 C C . LEU A 1 160 ? -43.758 1.445 4.017 1.00 41.50 160 LEU A C 1
ATOM 1297 O O . LEU A 1 160 ? -43.616 2.520 3.401 1.00 41.50 160 LEU A O 1
#

Foldseek 3Di:
DDPVVVLVVQLVVCVVVVVVVSVVVSVVVVVVCVVVVCPPLQKKKKKFKFKDFPPDALLVVLVRRLVTDIDMDGHHVVVCVDPPNVPFDALVVFDDDSSVVNVVSVVVSCCSVPVPCPQKDWGGKDWDWDDDPGMIMIMIMTMIGGNVVVVVPDDPPDDD

pLDDT: mean 81.32, std 14.78, range [36.91, 94.62]

Radius of gyration: 22.79 Å; Cα contacts (8 Å, |Δi|>4): 198; chains: 1; bounding box: 69×41×65 Å

Secondary structure (DSSP, 8-state):
--HHHHHHHHHHHHHHTT-HHHHHHHHHHHHHHHHHS-----EEEEEEEEEE-TT--HHHHHHHHHHS--EEEEE-HHHHTSTTGGG-B-GGG--SHHHHHHHHHHHHHHHHH-TT-TTEEEEEEEEEEEE-SS-EEEEEEEEEEEGGGGGG--------

Solvent-accessible surface area (backbone atoms only — not comparable to full-atom values): 9156 Å² total; per-residue (Å²): 138,52,74,68,57,54,52,53,50,52,34,52,50,23,56,74,69,66,35,60,74,55,34,50,49,46,50,50,51,51,54,45,47,65,59,59,70,55,60,74,56,46,30,40,38,43,33,33,57,35,72,43,57,88,86,59,52,66,62,59,50,38,54,49,38,61,75,31,77,62,48,75,49,74,36,51,72,74,60,46,73,31,86,76,48,60,72,45,48,41,67,90,78,50,68,60,72,69,42,49,49,48,48,53,35,53,51,50,39,47,46,75,73,38,82,78,46,87,53,52,42,82,62,27,34,37,75,49,76,44,82,54,98,84,43,29,41,35,38,40,39,36,38,30,34,49,57,72,66,64,76,75,71,68,78,80,83,82,76,136